Protein AF-A0A1B6GJZ5-F1 (afdb_monomer)

InterPro domains:
  IPR021896 THAP9-like, helix-turn-helix domain [PF12017] (42-117)

pLDDT: mean 93.56, std 3.62, range [64.38, 98.19]

Organism: NCBI:txid1464854

Radius of gyration: 34.93 Å; Cα contacts (8 Å, |Δi|>4): 47; chains: 1; bounding box: 93×30×100 Å

Foldseek 3Di:
DVVVVVVVVVVVVVVVVVVVVVVVVVVVVVVVVVVVVVVVVVVVVVVVVLVVQLVVCVVPDPPQQSCCVVCVPDDGDDDPVLLVVLVVVVVVPVVVSCCCCPVVVRSHDDPVVNVVVVVVLDPDPDDRVVVVVVVVVVCVVPDPVRPDDDDDDDD

Mean predicted aligned error: 8.65 Å

Sequence (155 aa):
NLMSERIKNLESENRELKVQIETLTKNHKLEKSSLFDELKQLKTKSYDTENQITFILSKIFTPGQVKTLLNPKKRVRWTNEDIACAISLRSVSAKAYRYLRNKLKYPLPALSSLRKWGSKFDCSPGILKQVLLILETYSKTMSEFEKLACLTFDE

Solvent-accessible surface area (backbone atoms only — not comparable to full-atom values): 9207 Å² total; per-residue (Å²): 114,72,68,61,55,51,50,53,52,53,53,50,52,54,52,52,52,51,52,50,50,53,52,50,54,52,48,53,53,51,51,53,49,52,53,51,53,50,51,51,51,54,52,52,53,51,51,54,51,51,50,53,52,50,60,60,42,56,78,82,37,53,74,56,32,46,51,34,68,80,34,74,88,54,88,72,80,71,50,72,64,58,48,50,54,51,49,52,50,33,71,77,30,60,65,56,43,49,41,40,37,72,71,68,59,44,74,59,82,52,70,67,55,53,49,63,55,53,70,70,58,74,80,64,91,77,81,52,59,70,58,54,56,51,50,56,60,56,46,73,81,45,55,80,73,72,64,65,79,83,93,83,87,85,135

Structure (mmCIF, N/CA/C/O backbone):
data_AF-A0A1B6GJZ5-F1
#
_entry.id   AF-A0A1B6GJZ5-F1
#
loop_
_atom_site.group_PDB
_atom_site.id
_atom_site.type_symbol
_atom_site.label_atom_id
_atom_site.label_alt_id
_atom_site.label_comp_id
_atom_site.label_asym_id
_atom_site.label_entity_id
_atom_site.label_seq_id
_atom_site.pdbx_PDB_ins_code
_atom_site.Cartn_x
_atom_site.Cartn_y
_atom_site.Cartn_z
_atom_site.occupancy
_atom_site.B_iso_or_equiv
_atom_site.auth_seq_id
_atom_site.auth_comp_id
_atom_site.auth_asym_id
_atom_site.auth_atom_id
_atom_site.pdbx_PDB_model_num
ATOM 1 N N . ASN A 1 1 ? -56.719 11.219 64.298 1.00 64.38 1 ASN A N 1
ATOM 2 C CA . ASN A 1 1 ? -55.956 12.406 63.854 1.00 64.38 1 ASN A CA 1
ATOM 3 C C . ASN A 1 1 ? -55.315 12.074 62.502 1.00 64.38 1 ASN A C 1
ATOM 5 O O . ASN A 1 1 ? -54.180 11.618 62.460 1.00 64.38 1 ASN A O 1
ATOM 9 N N . LEU A 1 2 ? -56.090 12.191 61.414 1.00 82.12 2 LEU A N 1
ATOM 10 C CA . LEU A 1 2 ? -55.800 11.652 60.067 1.00 82.12 2 LEU A CA 1
ATOM 11 C C . LEU A 1 2 ? -54.454 12.132 59.486 1.00 82.12 2 LEU A C 1
ATOM 13 O O . LEU A 1 2 ? -53.760 11.421 58.764 1.00 82.12 2 LEU A O 1
ATOM 17 N N . MET A 1 3 ? -54.077 13.359 59.842 1.00 83.50 3 MET A N 1
ATOM 18 C CA . MET A 1 3 ? -52.845 14.001 59.396 1.00 83.50 3 MET A CA 1
ATOM 19 C C . MET A 1 3 ? -51.592 13.313 59.960 1.00 83.50 3 MET A C 1
ATOM 21 O O . MET A 1 3 ? -50.612 13.144 59.243 1.00 83.50 3 MET A O 1
ATOM 25 N N . SER A 1 4 ? -51.633 12.843 61.211 1.00 84.50 4 SER A N 1
ATOM 26 C CA . SER A 1 4 ? -50.509 12.128 61.835 1.00 84.50 4 SER A CA 1
ATOM 27 C C . SER A 1 4 ? -50.254 10.766 61.181 1.00 84.50 4 SER A C 1
ATOM 29 O O . SER A 1 4 ? -49.107 10.357 61.010 1.00 84.50 4 SER A O 1
ATOM 31 N N . GLU A 1 5 ? -51.320 10.087 60.762 1.00 88.94 5 GLU A N 1
ATOM 32 C CA . GLU A 1 5 ? -51.249 8.799 60.072 1.00 88.94 5 GLU A CA 1
ATOM 33 C C . GLU A 1 5 ? -50.694 8.956 58.649 1.00 88.94 5 GLU A C 1
ATOM 35 O O . GLU A 1 5 ? -49.821 8.197 58.227 1.00 88.94 5 GLU A O 1
ATOM 40 N N . ARG A 1 6 ? -51.095 10.024 57.943 1.00 92.50 6 ARG A N 1
ATOM 41 C CA . ARG A 1 6 ? -50.524 10.376 56.636 1.00 92.50 6 ARG A CA 1
ATOM 42 C C . ARG A 1 6 ? -49.031 10.708 56.720 1.00 92.50 6 ARG A C 1
ATOM 44 O O . ARG A 1 6 ? -48.286 10.275 55.846 1.00 92.50 6 ARG A O 1
ATOM 51 N N . ILE A 1 7 ? -48.597 11.431 57.757 1.00 90.69 7 ILE A N 1
ATOM 52 C CA . ILE A 1 7 ? -47.176 11.748 57.989 1.00 90.69 7 ILE A CA 1
ATOM 53 C C . ILE A 1 7 ? -46.367 10.465 58.203 1.00 90.69 7 ILE A C 1
ATOM 55 O O . ILE A 1 7 ? -45.366 10.264 57.523 1.00 90.69 7 ILE A O 1
ATOM 59 N N . LYS A 1 8 ? -46.840 9.549 59.059 1.00 92.69 8 LYS A N 1
ATOM 60 C CA . LYS A 1 8 ? -46.173 8.253 59.277 1.00 92.69 8 LYS A CA 1
ATOM 61 C C . LYS A 1 8 ? -46.050 7.422 57.999 1.00 92.69 8 LYS A C 1
ATOM 63 O O . LYS A 1 8 ? -44.996 6.833 57.762 1.00 92.69 8 LYS A O 1
ATOM 68 N N . ASN A 1 9 ? -47.095 7.387 57.171 1.00 93.44 9 ASN A N 1
ATOM 69 C CA . ASN A 1 9 ? -47.054 6.667 55.896 1.00 93.44 9 ASN A CA 1
ATOM 70 C C . ASN A 1 9 ? -46.034 7.286 54.929 1.00 93.44 9 ASN A C 1
ATOM 72 O O . ASN A 1 9 ? -45.213 6.560 54.375 1.00 93.44 9 ASN A O 1
ATOM 76 N N . LEU A 1 10 ? -46.017 8.616 54.794 1.00 92.81 10 LEU A N 1
ATOM 77 C CA . LEU A 1 10 ? -45.042 9.324 53.953 1.00 92.81 10 LEU A CA 1
ATOM 78 C C . LEU A 1 10 ? -43.597 9.160 54.452 1.00 92.81 10 LEU A C 1
ATOM 80 O O . LEU A 1 10 ? -42.666 9.097 53.652 1.00 92.81 10 LEU A O 1
ATOM 84 N N . GLU A 1 11 ? -43.379 9.083 55.765 1.00 94.12 11 GLU A N 1
ATOM 85 C CA . GLU A 1 11 ? -42.063 8.787 56.343 1.00 94.12 11 GLU A CA 1
ATOM 86 C C . GLU A 1 11 ? -41.615 7.352 56.052 1.00 94.12 11 GLU A C 1
ATOM 88 O O . GLU A 1 11 ? -40.435 7.112 55.791 1.00 94.12 11 GLU A O 1
ATOM 93 N N . SER A 1 12 ? -42.543 6.392 56.084 1.00 93.56 12 SER A N 1
ATOM 94 C CA . SER A 1 12 ? -42.264 5.003 55.715 1.00 93.56 12 SER A CA 1
ATOM 95 C C . SER A 1 12 ? -41.875 4.881 54.243 1.00 93.56 12 SER A C 1
ATOM 97 O O . SER A 1 12 ? -40.831 4.314 53.932 1.00 93.56 12 SER A O 1
ATOM 99 N N . GLU A 1 13 ? -42.653 5.499 53.358 1.00 94.81 13 GLU A N 1
ATOM 100 C CA . GLU A 1 13 ? -42.417 5.495 51.913 1.00 94.81 13 GLU A CA 1
ATOM 101 C C . GLU A 1 13 ? -41.089 6.186 51.556 1.00 94.81 13 GLU A C 1
ATOM 103 O O . GLU A 1 13 ? -40.297 5.666 50.775 1.00 94.81 13 GLU A O 1
ATOM 108 N N . ASN A 1 14 ? -40.757 7.305 52.212 1.00 94.12 14 ASN A N 1
ATOM 109 C CA . ASN A 1 14 ? -39.451 7.954 52.044 1.00 94.12 14 ASN A CA 1
ATOM 110 C C . ASN A 1 14 ? -38.276 7.080 52.499 1.00 94.12 14 ASN A C 1
ATOM 112 O O . ASN A 1 14 ? -37.193 7.152 51.911 1.00 94.12 14 ASN A O 1
ATOM 116 N N . ARG A 1 15 ? -38.450 6.275 53.555 1.00 94.94 15 ARG A N 1
ATOM 117 C CA . ARG A 1 15 ? -37.418 5.322 53.987 1.00 94.94 15 ARG A CA 1
ATOM 118 C C . ARG A 1 15 ? -37.222 4.226 52.945 1.00 94.94 15 ARG A C 1
ATOM 120 O O . ARG A 1 15 ? -36.079 3.947 52.593 1.00 94.94 15 ARG A O 1
ATOM 127 N N . GLU A 1 16 ? -38.304 3.664 52.415 1.00 95.69 16 GLU A N 1
ATOM 128 C CA . GLU A 1 16 ? -38.238 2.648 51.357 1.00 95.69 16 GLU A CA 1
ATOM 129 C C . GLU A 1 16 ? -37.595 3.188 50.077 1.00 95.69 16 GLU A C 1
ATOM 131 O O . GLU A 1 16 ? -36.674 2.566 49.545 1.00 95.69 16 GLU A O 1
ATOM 136 N N . LEU A 1 17 ? -37.999 4.377 49.624 1.00 95.56 17 LEU A N 1
ATOM 137 C CA . LEU A 1 17 ? -37.424 5.018 48.439 1.00 95.56 17 LEU A CA 1
ATOM 138 C C . LEU A 1 17 ? -35.919 5.281 48.596 1.00 95.56 17 LEU A C 1
ATOM 140 O O . LEU A 1 17 ? -35.161 5.071 47.650 1.00 95.56 17 LEU A O 1
ATOM 144 N N . LYS A 1 18 ? -35.450 5.680 49.787 1.00 96.00 18 LYS A N 1
ATOM 145 C CA . LYS A 1 18 ? -34.008 5.842 50.052 1.00 96.00 18 LYS A CA 1
ATOM 146 C C . LYS A 1 18 ? -33.242 4.529 49.902 1.00 96.00 18 LYS A C 1
ATOM 148 O O . LYS A 1 18 ? -32.204 4.509 49.244 1.00 96.00 18 LYS A O 1
ATOM 153 N N . VAL A 1 19 ? -33.775 3.436 50.446 1.00 95.81 19 VAL A N 1
ATOM 154 C CA . VAL A 1 19 ? -33.165 2.101 50.324 1.00 95.81 19 VAL A CA 1
ATOM 155 C C . VAL A 1 19 ? -33.141 1.639 48.862 1.00 95.81 19 VAL A C 1
ATOM 157 O O . VAL A 1 19 ? -32.137 1.097 48.392 1.00 95.81 19 VAL A O 1
ATOM 160 N N . GLN A 1 20 ? -34.209 1.892 48.102 1.00 96.25 20 GLN A N 1
ATOM 161 C CA . GLN A 1 20 ? -34.249 1.592 46.667 1.00 96.25 20 GLN A CA 1
ATOM 162 C C . GLN A 1 20 ? -33.198 2.393 45.883 1.00 96.25 20 GLN A C 1
ATOM 164 O O . GLN A 1 20 ? -32.502 1.839 45.037 1.00 96.25 20 GLN A O 1
ATOM 169 N N . ILE A 1 21 ? -33.014 3.679 46.192 1.00 95.88 21 ILE A N 1
ATOM 170 C CA . ILE A 1 21 ? -31.984 4.512 45.555 1.00 95.88 21 ILE A CA 1
ATOM 171 C C . ILE A 1 21 ? -30.574 4.000 45.886 1.00 95.88 21 ILE A C 1
ATOM 173 O O . ILE A 1 21 ? -29.730 3.893 44.995 1.00 95.88 21 ILE A O 1
ATOM 177 N N . GLU A 1 22 ? -30.296 3.643 47.140 1.00 95.88 22 GLU A N 1
ATOM 178 C CA . GLU A 1 22 ? -28.992 3.098 47.546 1.00 95.88 22 GLU A CA 1
ATOM 179 C C . GLU A 1 22 ? -28.683 1.753 46.873 1.00 95.88 22 GLU A C 1
ATOM 181 O O . GLU A 1 22 ? -27.569 1.519 46.395 1.00 95.88 22 GLU A O 1
ATOM 186 N N . THR A 1 23 ? -29.676 0.871 46.775 1.00 95.69 23 THR A N 1
ATOM 187 C CA . THR A 1 23 ? -29.517 -0.421 46.092 1.00 95.69 23 THR A CA 1
ATOM 188 C C . THR A 1 23 ? -29.315 -0.244 44.587 1.00 95.69 23 THR A C 1
ATOM 190 O O . THR A 1 23 ? -28.376 -0.819 44.031 1.00 95.69 23 THR A O 1
ATOM 193 N N . LEU A 1 24 ? -30.109 0.608 43.931 1.00 95.44 24 LEU A N 1
ATOM 194 C CA . LEU A 1 24 ? -29.956 0.920 42.506 1.00 95.44 24 LEU A CA 1
ATOM 195 C C . LEU A 1 24 ? -28.600 1.565 42.199 1.00 95.44 24 LEU A C 1
ATOM 197 O O . LEU A 1 24 ? -27.925 1.154 41.258 1.00 95.44 24 LEU A O 1
ATOM 201 N N . THR A 1 25 ? -28.150 2.527 43.007 1.00 95.25 25 THR A N 1
ATOM 202 C CA . THR A 1 25 ? -26.843 3.181 42.811 1.00 95.25 25 THR A CA 1
ATOM 203 C C . THR A 1 25 ? -25.677 2.211 42.990 1.00 95.25 25 THR A C 1
ATOM 205 O O . THR A 1 25 ? -24.722 2.246 42.207 1.00 95.25 25 THR A O 1
ATOM 208 N N . LYS A 1 26 ? -25.758 1.296 43.965 1.00 95.31 26 LYS A N 1
ATOM 209 C CA . LYS A 1 26 ? -24.774 0.219 44.132 1.00 95.31 26 LYS A CA 1
ATOM 210 C C . LYS A 1 26 ? -24.757 -0.716 42.920 1.00 95.31 26 LYS A C 1
ATOM 212 O O . LYS A 1 26 ? -23.675 -1.011 42.411 1.00 95.31 26 LYS A O 1
ATOM 217 N N . ASN A 1 27 ? -25.925 -1.126 42.428 1.00 94.50 27 ASN A N 1
ATOM 218 C CA . ASN A 1 27 ? -26.045 -1.995 41.256 1.00 94.50 27 ASN A CA 1
ATOM 219 C C . ASN A 1 27 ? -25.490 -1.324 39.993 1.00 94.50 27 ASN A C 1
ATOM 221 O O . ASN A 1 27 ? -24.649 -1.913 39.321 1.00 94.50 27 ASN A O 1
ATOM 225 N N . HIS A 1 28 ? -25.843 -0.061 39.734 1.00 94.75 28 HIS A N 1
ATOM 226 C CA . HIS A 1 28 ? -25.299 0.717 38.614 1.00 94.75 28 HIS A CA 1
ATOM 227 C C . HIS A 1 28 ? -23.770 0.822 38.668 1.00 94.75 28 HIS A C 1
ATOM 229 O O . HIS A 1 28 ? -23.096 0.772 37.639 1.00 94.75 28 HIS A O 1
ATOM 235 N N . LYS A 1 29 ? -23.192 0.973 39.868 1.00 95.06 29 LYS A N 1
ATOM 236 C CA . LYS A 1 29 ? -21.735 1.022 40.039 1.00 95.06 29 LYS A CA 1
ATOM 237 C C . LYS A 1 29 ? -21.078 -0.316 39.686 1.00 95.06 29 LYS A C 1
ATOM 239 O O . LYS A 1 29 ? -20.038 -0.316 39.028 1.00 95.06 29 LYS A O 1
ATOM 244 N N . LEU A 1 30 ? -21.674 -1.430 40.114 1.00 93.88 30 LEU A N 1
ATOM 245 C CA . LEU A 1 30 ? -21.193 -2.778 39.799 1.00 93.88 30 LEU A CA 1
ATOM 246 C C . LEU A 1 30 ? -21.301 -3.071 38.299 1.00 93.88 30 LEU A C 1
ATOM 248 O O . LEU A 1 30 ? -20.318 -3.484 37.689 1.00 93.88 30 LEU A O 1
ATOM 252 N N . GLU A 1 31 ? -22.451 -2.775 37.694 1.00 95.06 31 GLU A N 1
ATOM 253 C CA . GLU A 1 31 ? -22.691 -2.965 36.263 1.00 95.06 31 GLU A CA 1
ATOM 254 C C . GLU A 1 31 ? -21.704 -2.144 35.424 1.00 95.06 31 GLU A C 1
ATOM 256 O O . GLU A 1 31 ? -21.034 -2.680 34.541 1.00 95.06 31 GLU A O 1
ATOM 261 N N . LYS A 1 32 ? -21.494 -0.869 35.775 1.00 95.25 32 LYS A N 1
ATOM 262 C CA . LYS A 1 32 ? -20.497 -0.015 35.117 1.00 95.25 32 LYS A CA 1
ATOM 263 C C . LYS A 1 32 ? -19.081 -0.589 35.207 1.00 95.25 32 LYS A C 1
ATOM 265 O O . LYS A 1 32 ? -18.334 -0.491 34.236 1.00 95.25 32 LYS A O 1
ATOM 270 N N . SER A 1 33 ? -18.707 -1.170 36.349 1.00 94.44 33 SER A N 1
ATOM 271 C CA . SER A 1 33 ? -17.408 -1.837 36.503 1.00 94.44 33 SER A CA 1
ATOM 272 C C . SER A 1 33 ? -17.301 -3.045 35.576 1.00 94.44 33 SER A C 1
ATOM 274 O O . SER A 1 33 ? -16.327 -3.156 34.837 1.00 94.44 33 SER A O 1
ATOM 276 N N . SER A 1 34 ? -18.328 -3.899 35.554 1.00 95.19 34 SER A N 1
ATOM 277 C CA . SER A 1 34 ? -18.342 -5.099 34.711 1.00 95.19 34 SER A CA 1
ATOM 278 C C . SER A 1 34 ? -18.258 -4.773 33.217 1.00 95.19 34 SER A C 1
ATOM 280 O O . SER A 1 34 ? -17.452 -5.366 32.504 1.00 95.19 34 SER A O 1
ATOM 282 N N . LEU A 1 35 ? -18.988 -3.748 32.761 1.00 95.88 35 LEU A N 1
ATOM 283 C CA . LEU A 1 35 ? -18.927 -3.257 31.383 1.00 95.88 35 LEU A CA 1
ATOM 284 C C . LEU A 1 35 ? -17.540 -2.713 31.026 1.00 95.88 35 LEU A C 1
ATOM 286 O O . LEU A 1 35 ? -17.078 -2.870 29.896 1.00 95.88 35 LEU A O 1
ATOM 290 N N . PHE A 1 36 ? -16.858 -2.064 31.973 1.00 95.88 36 PHE A N 1
ATOM 291 C CA . PHE A 1 36 ? -15.507 -1.553 31.750 1.00 95.88 36 PHE A CA 1
ATOM 292 C C . PHE A 1 36 ? -14.488 -2.690 31.592 1.00 95.88 36 PHE A C 1
ATOM 294 O O . PHE A 1 36 ? -13.619 -2.627 30.717 1.00 95.88 36 PHE A O 1
ATOM 301 N N . ASP A 1 37 ? -14.623 -3.745 32.395 1.00 95.25 37 ASP A N 1
ATOM 302 C CA . ASP A 1 37 ? -13.789 -4.941 32.296 1.00 95.25 37 ASP A CA 1
ATOM 303 C C . ASP A 1 37 ? -14.045 -5.704 30.990 1.00 95.25 37 ASP A C 1
ATOM 305 O O . ASP A 1 37 ? -13.094 -6.099 30.311 1.00 95.25 37 ASP A O 1
ATOM 309 N N . GLU A 1 38 ? -15.307 -5.840 30.579 1.00 95.62 38 GLU A N 1
ATOM 310 C CA . GLU A 1 38 ? -15.678 -6.459 29.304 1.00 95.62 38 GLU A CA 1
ATOM 311 C C . GLU A 1 38 ? -15.120 -5.669 28.111 1.00 95.62 38 GLU A C 1
ATOM 313 O O . GLU A 1 38 ? -14.474 -6.240 27.229 1.00 95.62 38 GLU A O 1
ATOM 318 N N . LEU A 1 39 ? -15.255 -4.338 28.118 1.00 95.00 39 LEU A N 1
ATOM 319 C CA . LEU A 1 39 ? -14.652 -3.469 27.102 1.00 95.00 39 LEU A CA 1
ATOM 320 C C . LEU A 1 39 ? -13.134 -3.645 27.019 1.00 95.00 39 LEU A C 1
ATOM 322 O O . LEU A 1 39 ? -12.567 -3.672 25.922 1.00 95.00 39 LEU A O 1
ATOM 326 N N . LYS A 1 40 ? -12.462 -3.774 28.167 1.00 94.75 40 LYS A N 1
ATOM 327 C CA . LYS A 1 40 ? -11.017 -4.002 28.221 1.00 94.75 40 LYS A CA 1
ATOM 328 C C . LYS A 1 40 ? -10.647 -5.346 27.594 1.00 94.75 40 LYS A C 1
ATOM 330 O O . LYS A 1 40 ? -9.731 -5.389 26.774 1.00 94.75 40 LYS A O 1
ATOM 335 N N . GLN A 1 41 ? -11.367 -6.416 27.925 1.00 93.81 41 GLN A N 1
ATOM 336 C CA . GLN A 1 41 ? -11.133 -7.748 27.359 1.00 93.81 41 GLN A CA 1
ATOM 337 C C . GLN A 1 41 ? -11.378 -7.781 25.847 1.00 93.81 41 GLN A C 1
ATOM 339 O O . GLN A 1 41 ? -10.543 -8.293 25.098 1.00 93.81 41 GLN A O 1
ATOM 344 N N . LEU A 1 42 ? -12.479 -7.182 25.383 1.00 94.06 42 LEU A N 1
ATOM 345 C CA . LEU A 1 42 ? -12.806 -7.084 23.960 1.00 94.06 42 LEU A CA 1
ATOM 346 C C . LEU A 1 42 ? -11.730 -6.321 23.184 1.00 94.06 42 LEU A C 1
ATOM 348 O O . LEU A 1 42 ? -11.331 -6.749 22.100 1.00 94.06 42 LEU A O 1
ATOM 352 N N . LYS A 1 43 ? -11.208 -5.229 23.752 1.00 92.88 43 LYS A N 1
ATOM 353 C CA . LYS A 1 43 ? -10.133 -4.449 23.132 1.00 92.88 43 LYS A CA 1
ATOM 354 C C . LYS A 1 43 ? -8.841 -5.257 22.999 1.00 92.88 43 LYS A C 1
ATOM 356 O O . LYS A 1 43 ? -8.233 -5.236 21.931 1.00 92.88 43 LYS A O 1
ATOM 361 N N . THR A 1 44 ? -8.446 -5.991 24.040 1.00 91.69 44 THR A N 1
ATOM 362 C CA . THR A 1 44 ? -7.260 -6.864 23.997 1.00 91.69 44 THR A CA 1
ATOM 363 C C . THR A 1 44 ? -7.430 -7.970 22.960 1.00 91.69 44 THR A C 1
ATOM 365 O O . THR A 1 44 ? -6.577 -8.140 22.094 1.00 91.69 44 THR A O 1
ATOM 368 N N . LYS A 1 45 ? -8.576 -8.660 22.967 1.00 92.25 45 LYS A N 1
ATOM 369 C CA . LYS A 1 45 ? -8.871 -9.728 22.004 1.00 92.25 45 LYS A CA 1
ATOM 370 C C . LYS A 1 45 ? -8.882 -9.219 20.561 1.00 92.25 45 LYS A C 1
ATOM 372 O O . LYS A 1 45 ? -8.371 -9.889 19.664 1.00 92.25 45 LYS A O 1
ATOM 377 N N . SER A 1 46 ? -9.437 -8.028 20.331 1.00 91.06 46 SER A N 1
ATOM 378 C CA . SER A 1 46 ? -9.412 -7.377 19.019 1.00 91.06 46 SER A CA 1
ATOM 379 C C . SER A 1 46 ? -7.982 -7.093 18.556 1.00 91.06 46 SER A C 1
ATOM 381 O O . SER A 1 46 ? -7.668 -7.345 17.396 1.00 91.06 46 SER A O 1
ATOM 383 N N . TYR A 1 47 ? -7.119 -6.596 19.447 1.00 89.69 47 TYR A N 1
ATOM 384 C CA . TYR A 1 47 ? -5.718 -6.310 19.134 1.00 89.69 47 TYR A CA 1
ATOM 385 C C . TYR A 1 47 ? -4.942 -7.584 18.771 1.00 89.69 47 TYR A C 1
ATOM 387 O O . TYR A 1 47 ? -4.257 -7.621 17.750 1.00 89.69 47 TYR A O 1
ATOM 395 N N . ASP A 1 48 ? -5.110 -8.657 19.546 1.00 92.00 48 ASP A N 1
ATOM 396 C CA . ASP A 1 48 ? -4.466 -9.944 19.262 1.00 92.00 48 ASP A CA 1
ATOM 397 C C . ASP A 1 48 ? -4.927 -10.528 17.924 1.00 92.00 48 ASP A C 1
ATOM 399 O O . ASP A 1 48 ? -4.113 -11.017 17.137 1.00 92.00 48 ASP A O 1
ATOM 403 N N . THR A 1 49 ? -6.222 -10.410 17.623 1.00 92.25 49 THR A N 1
ATOM 404 C CA . THR A 1 49 ? -6.787 -10.849 16.340 1.00 92.25 49 THR A CA 1
ATOM 405 C C . THR A 1 49 ? -6.188 -10.057 15.173 1.00 92.25 49 THR A C 1
ATOM 407 O O . THR A 1 49 ? -5.783 -10.644 14.169 1.00 92.25 49 THR A O 1
ATOM 410 N N . GLU A 1 50 ? -6.077 -8.731 15.297 1.00 91.56 50 GLU A N 1
ATOM 411 C CA . GLU A 1 50 ? -5.473 -7.880 14.264 1.00 91.56 50 GLU A CA 1
ATOM 412 C C . GLU A 1 50 ? -3.992 -8.224 14.037 1.00 91.56 50 GLU A C 1
ATOM 414 O O . GLU A 1 50 ? -3.546 -8.309 12.888 1.00 91.56 50 GLU A O 1
ATOM 419 N N . ASN A 1 51 ? -3.242 -8.510 15.104 1.00 92.19 51 ASN A N 1
ATOM 420 C CA . ASN A 1 51 ? -1.844 -8.933 15.007 1.00 92.19 51 ASN A CA 1
ATOM 421 C C . ASN A 1 51 ? -1.695 -10.284 14.302 1.00 92.19 51 ASN A C 1
ATOM 423 O O . ASN A 1 51 ? -0.825 -10.433 13.442 1.00 92.19 51 ASN A O 1
ATOM 427 N N . GLN A 1 52 ? -2.558 -11.256 14.613 1.00 94.50 52 GLN A N 1
ATOM 428 C CA . GLN A 1 52 ? -2.559 -12.559 13.945 1.00 94.50 52 GLN A CA 1
ATOM 429 C C . GLN A 1 52 ? -2.867 -12.427 12.450 1.00 94.50 52 GLN A C 1
ATOM 431 O O . GLN A 1 52 ? -2.153 -12.994 11.621 1.00 94.50 52 GLN A O 1
ATOM 436 N N . ILE A 1 53 ? -3.880 -11.634 12.087 1.00 94.19 53 ILE A N 1
ATOM 437 C CA . ILE A 1 53 ? -4.218 -11.366 10.681 1.00 94.19 53 ILE A CA 1
ATOM 438 C C . ILE A 1 53 ? -3.038 -10.693 9.975 1.00 94.19 53 ILE A C 1
ATOM 440 O O . ILE A 1 53 ? -2.639 -11.117 8.890 1.00 94.19 53 ILE A O 1
ATOM 444 N N . THR A 1 54 ? -2.442 -9.677 10.602 1.00 94.62 54 THR A N 1
ATOM 445 C CA . THR A 1 54 ? -1.277 -8.962 10.064 1.00 94.62 54 THR A CA 1
ATOM 446 C C . THR A 1 54 ? -0.107 -9.913 9.817 1.00 94.62 54 THR A C 1
ATOM 448 O O . THR A 1 54 ? 0.510 -9.855 8.755 1.00 94.62 54 THR A O 1
ATOM 451 N N . PHE A 1 55 ? 0.164 -10.820 10.759 1.00 95.38 55 PHE A N 1
ATOM 452 C CA . PHE A 1 55 ? 1.223 -11.822 10.651 1.00 95.38 55 PHE A CA 1
ATOM 453 C C . PHE A 1 55 ? 0.980 -12.842 9.531 1.00 95.38 55 PHE A C 1
ATOM 455 O O . PHE A 1 55 ? 1.915 -13.263 8.856 1.00 95.38 55 PHE A O 1
ATOM 462 N N . ILE A 1 56 ? -0.269 -13.256 9.309 1.00 96.06 56 ILE A N 1
ATOM 463 C CA . ILE A 1 56 ? -0.599 -14.172 8.210 1.00 96.06 56 ILE A CA 1
ATOM 464 C C . ILE A 1 56 ? -0.442 -13.458 6.864 1.00 96.06 56 ILE A C 1
ATOM 466 O O . ILE A 1 56 ? 0.176 -13.999 5.947 1.00 96.06 56 ILE A O 1
ATOM 470 N N . LEU A 1 57 ? -0.968 -12.235 6.745 1.00 95.38 57 LEU A N 1
ATOM 471 C CA . LEU A 1 57 ? -0.935 -11.476 5.494 1.00 95.38 57 LEU A CA 1
ATOM 472 C C . LEU A 1 57 ? 0.481 -11.035 5.106 1.00 95.38 57 LEU A C 1
ATOM 474 O O . LEU A 1 57 ? 0.788 -11.004 3.914 1.00 95.38 57 LEU A O 1
ATOM 478 N N . SER A 1 58 ? 1.354 -10.739 6.073 1.00 94.06 58 SER A N 1
ATOM 479 C CA . SER A 1 58 ? 2.734 -10.303 5.811 1.00 94.06 58 SER A CA 1
ATOM 480 C C . SER A 1 58 ? 3.602 -11.359 5.120 1.00 94.06 58 SER A C 1
ATOM 482 O O . SER A 1 58 ? 4.641 -11.021 4.561 1.00 94.06 58 SER A O 1
ATOM 484 N N . LYS A 1 59 ? 3.171 -12.628 5.104 1.00 94.44 59 LYS A N 1
ATOM 485 C CA . LYS A 1 59 ? 3.849 -13.707 4.368 1.00 94.44 59 LYS A CA 1
ATOM 486 C C . LYS A 1 59 ? 3.696 -13.593 2.850 1.00 94.44 59 LYS A C 1
ATOM 488 O O . LYS A 1 59 ? 4.482 -14.186 2.121 1.00 94.44 59 LYS A O 1
ATOM 493 N N . ILE A 1 60 ? 2.666 -12.888 2.380 1.00 92.88 60 ILE A N 1
ATOM 494 C CA . ILE A 1 60 ? 2.303 -12.800 0.954 1.00 92.88 60 ILE A CA 1
ATOM 495 C C . ILE A 1 60 ? 2.328 -11.347 0.471 1.00 92.88 60 ILE A C 1
ATOM 497 O O . ILE A 1 60 ? 2.692 -11.073 -0.670 1.00 92.88 60 ILE A O 1
ATOM 501 N N . PHE A 1 61 ? 1.924 -10.412 1.330 1.00 93.19 61 PHE A N 1
ATOM 502 C CA . PHE A 1 61 ? 1.726 -9.010 0.988 1.00 93.19 61 PHE A CA 1
ATOM 503 C C . PHE A 1 61 ? 2.764 -8.110 1.651 1.00 93.19 61 PHE A C 1
ATOM 505 O O . PHE A 1 61 ? 3.197 -8.349 2.779 1.00 93.19 61 PHE A O 1
ATOM 512 N N . THR A 1 62 ? 3.099 -7.008 0.981 1.00 91.88 62 THR A N 1
ATOM 513 C CA . THR A 1 62 ? 3.961 -5.976 1.566 1.00 91.88 62 THR A CA 1
ATOM 514 C C . THR A 1 62 ? 3.244 -5.235 2.704 1.00 91.88 62 THR A C 1
ATOM 516 O O . THR A 1 62 ? 2.009 -5.176 2.737 1.00 91.88 62 THR A O 1
ATOM 519 N N . PRO A 1 63 ? 3.970 -4.579 3.628 1.00 91.25 63 PRO A N 1
ATOM 520 C CA . PRO A 1 63 ? 3.344 -3.819 4.711 1.00 91.25 63 PRO A CA 1
ATOM 521 C C . PRO A 1 63 ? 2.348 -2.745 4.234 1.00 91.25 63 PRO A C 1
ATOM 523 O O . PRO A 1 63 ? 1.328 -2.514 4.886 1.00 91.25 63 PRO A O 1
ATOM 526 N N . GLY A 1 64 ? 2.603 -2.091 3.092 1.00 91.31 64 GLY A N 1
ATOM 527 C CA . GLY A 1 64 ? 1.675 -1.123 2.493 1.00 91.31 64 GLY A CA 1
ATOM 528 C C . GLY A 1 64 ? 0.381 -1.775 1.994 1.00 91.31 64 GLY A C 1
ATOM 529 O O . GLY A 1 64 ? -0.721 -1.249 2.196 1.00 91.31 64 GLY A O 1
ATOM 530 N N . GLN A 1 65 ? 0.494 -2.967 1.410 1.00 93.81 65 GLN A N 1
ATOM 531 C CA . GLN A 1 65 ? -0.642 -3.7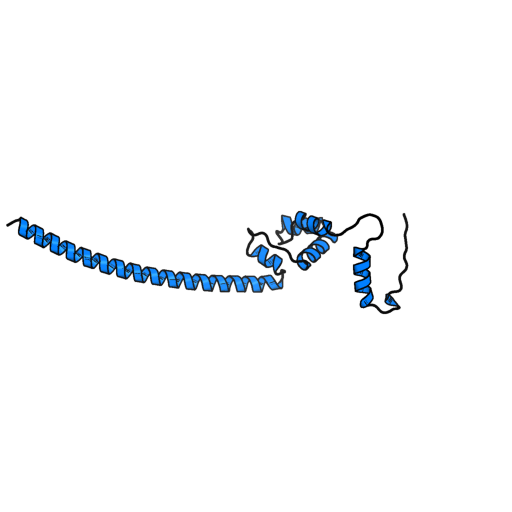68 0.963 1.00 93.81 65 GLN A CA 1
ATOM 532 C C . GLN A 1 65 ? -1.483 -4.266 2.141 1.00 93.81 65 GLN A C 1
ATOM 534 O O . GLN A 1 65 ? -2.701 -4.087 2.130 1.00 93.81 65 GLN A O 1
ATOM 539 N N . VAL A 1 66 ? -0.847 -4.792 3.193 1.00 94.44 66 VAL A N 1
ATOM 540 C CA . VAL A 1 66 ? -1.534 -5.229 4.421 1.00 94.44 66 VAL A CA 1
ATOM 541 C C . VAL A 1 66 ? -2.300 -4.069 5.061 1.00 94.44 66 VAL A C 1
ATOM 543 O O . VAL A 1 66 ? -3.482 -4.207 5.365 1.00 94.44 66 VAL A O 1
ATOM 546 N N . LYS A 1 67 ? -1.689 -2.881 5.172 1.00 92.62 67 LYS A N 1
ATOM 547 C CA . LYS A 1 67 ? -2.378 -1.676 5.673 1.00 92.62 67 LYS A CA 1
ATOM 548 C C . LYS A 1 67 ? -3.610 -1.316 4.846 1.00 92.62 67 LYS A C 1
ATOM 550 O O . LYS A 1 67 ? -4.619 -0.902 5.412 1.00 92.62 67 LYS A O 1
ATOM 555 N N . THR A 1 68 ? -3.534 -1.480 3.526 1.00 93.50 68 THR A N 1
ATOM 556 C CA . THR A 1 68 ? -4.660 -1.221 2.617 1.00 93.50 68 THR A CA 1
ATOM 557 C C . THR A 1 68 ? -5.797 -2.216 2.850 1.00 93.50 68 THR A C 1
ATOM 559 O O . THR A 1 68 ? -6.959 -1.818 2.849 1.00 93.50 68 THR A O 1
ATOM 562 N N . LEU A 1 69 ? -5.470 -3.489 3.086 1.00 93.44 69 LEU A N 1
ATOM 563 C CA . LEU A 1 69 ? -6.446 -4.545 3.366 1.00 93.44 69 LEU A CA 1
ATOM 564 C C . LEU A 1 69 ? -7.126 -4.361 4.729 1.00 93.44 69 LEU A C 1
ATOM 566 O O . LEU A 1 69 ? -8.346 -4.459 4.813 1.00 93.44 69 LEU A O 1
ATOM 570 N N . LEU A 1 70 ? -6.358 -4.040 5.775 1.00 91.81 70 LEU A N 1
ATOM 571 C CA . LEU A 1 70 ? -6.887 -3.812 7.125 1.00 91.81 70 LEU A CA 1
ATOM 572 C C . LEU A 1 70 ? -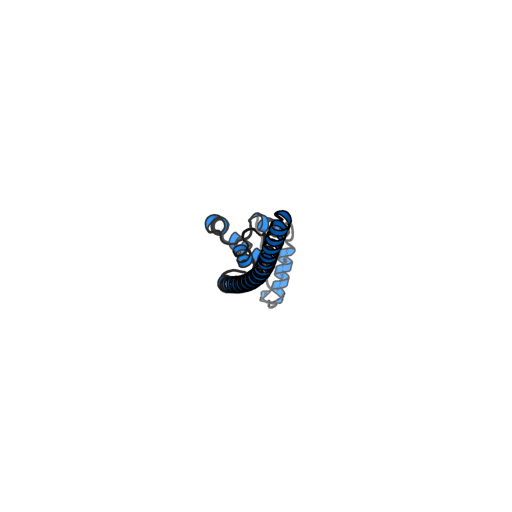7.701 -2.513 7.227 1.00 91.81 70 LEU A C 1
ATOM 574 O O . LEU A 1 70 ? -8.623 -2.410 8.029 1.00 91.81 70 LEU A O 1
ATOM 578 N N . ASN A 1 71 ? -7.375 -1.505 6.412 1.00 90.62 71 ASN A N 1
ATOM 579 C CA . ASN A 1 71 ? -8.017 -0.191 6.448 1.00 90.62 71 ASN A CA 1
ATOM 580 C C . ASN A 1 71 ? -8.494 0.253 5.050 1.00 90.62 71 ASN A C 1
ATOM 582 O O . ASN A 1 71 ? -8.004 1.260 4.529 1.00 90.62 71 ASN A O 1
ATOM 586 N N . PRO A 1 72 ? -9.503 -0.406 4.452 1.00 86.06 72 PRO A N 1
ATOM 587 C CA . PRO A 1 72 ? -9.897 -0.176 3.055 1.00 86.06 72 PRO A CA 1
ATOM 588 C C . PRO A 1 72 ? -10.415 1.243 2.773 1.00 86.06 72 PRO A C 1
ATOM 590 O O . PRO A 1 72 ? -10.370 1.714 1.638 1.00 86.06 72 PRO A O 1
ATOM 593 N N . LYS A 1 73 ? -10.902 1.951 3.802 1.00 87.94 73 LYS A N 1
ATOM 594 C CA . LYS A 1 73 ? -11.390 3.337 3.690 1.00 87.94 73 LYS A CA 1
ATOM 595 C C . LYS A 1 73 ? -10.275 4.383 3.792 1.00 87.94 73 LYS A C 1
ATOM 597 O O . LYS A 1 73 ? -10.485 5.530 3.402 1.00 87.94 73 LYS A O 1
ATOM 602 N N . LYS A 1 74 ? -9.105 4.030 4.335 1.00 87.88 74 LYS A N 1
ATOM 603 C CA . LYS A 1 74 ? -8.005 4.978 4.545 1.00 87.88 74 LYS A CA 1
ATOM 604 C C . LYS A 1 74 ? -7.064 4.969 3.348 1.00 87.88 74 LYS A C 1
ATOM 606 O O . LYS A 1 74 ? -6.722 3.926 2.800 1.00 87.88 74 LYS A O 1
ATOM 611 N N . ARG A 1 75 ? -6.602 6.157 2.954 1.00 87.25 75 ARG A N 1
ATOM 612 C CA . ARG A 1 75 ? -5.556 6.279 1.934 1.00 87.25 75 ARG A CA 1
ATOM 613 C C . ARG A 1 75 ? -4.220 5.858 2.537 1.00 87.25 75 ARG A C 1
ATOM 615 O O . ARG A 1 75 ? -3.770 6.454 3.511 1.00 87.25 75 ARG A O 1
ATOM 622 N N . VAL A 1 76 ? -3.585 4.861 1.932 1.00 90.19 76 VAL A N 1
ATOM 623 C CA . VAL A 1 76 ? -2.245 4.413 2.316 1.00 90.19 76 VAL A CA 1
ATOM 624 C C . VA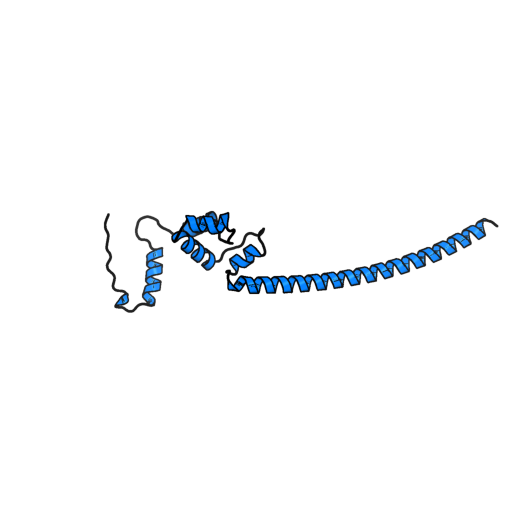L A 1 76 ? -1.186 5.239 1.592 1.00 90.19 76 VAL A C 1
ATOM 626 O O . VAL A 1 76 ? -1.307 5.545 0.402 1.00 90.19 76 VAL A O 1
ATOM 629 N N . ARG A 1 77 ? -0.131 5.603 2.326 1.00 91.12 77 ARG A N 1
ATOM 630 C CA . ARG A 1 77 ? 1.096 6.155 1.755 1.00 91.12 77 ARG A CA 1
ATOM 631 C C . ARG A 1 77 ? 1.997 4.992 1.344 1.00 91.12 77 ARG A C 1
ATOM 633 O O . ARG A 1 77 ? 2.554 4.322 2.205 1.00 91.12 77 ARG A O 1
ATOM 640 N N . TRP A 1 78 ? 2.093 4.763 0.039 1.00 93.62 78 TRP A N 1
ATOM 641 C CA . TRP A 1 78 ? 2.957 3.739 -0.551 1.00 93.62 78 TRP A CA 1
ATOM 642 C C . TRP A 1 78 ? 4.434 4.078 -0.351 1.00 93.62 78 TRP A C 1
ATOM 644 O O . TRP A 1 78 ? 4.804 5.255 -0.453 1.00 93.62 78 TRP A O 1
ATOM 654 N N . THR A 1 79 ? 5.253 3.064 -0.068 1.00 93.19 79 THR A N 1
ATOM 655 C CA . THR A 1 79 ? 6.712 3.222 0.007 1.00 93.19 79 THR A CA 1
ATOM 656 C C . THR A 1 79 ? 7.330 3.268 -1.391 1.00 93.19 79 THR A C 1
ATOM 658 O O . THR A 1 79 ? 6.647 3.042 -2.394 1.00 93.19 79 THR A O 1
ATOM 661 N N . ASN A 1 80 ? 8.625 3.579 -1.475 1.00 92.31 80 ASN A N 1
ATOM 662 C CA . ASN A 1 80 ? 9.336 3.588 -2.754 1.00 92.31 80 ASN A CA 1
ATOM 663 C C . ASN A 1 80 ? 9.361 2.186 -3.377 1.00 92.31 80 ASN A C 1
ATOM 665 O O . ASN A 1 80 ? 9.167 2.050 -4.580 1.00 92.31 80 ASN A O 1
ATOM 669 N N . GLU A 1 81 ? 9.521 1.157 -2.549 1.00 92.19 81 GLU A N 1
ATOM 670 C CA . GLU A 1 81 ? 9.563 -0.252 -2.941 1.00 92.19 81 GLU A CA 1
ATOM 671 C C . GLU A 1 81 ? 8.204 -0.704 -3.484 1.00 92.19 81 GLU A C 1
ATOM 673 O O . GLU A 1 81 ? 8.137 -1.271 -4.573 1.00 92.19 81 GLU A O 1
ATOM 678 N N . ASP A 1 82 ? 7.106 -0.367 -2.794 1.00 94.38 82 ASP A N 1
ATOM 679 C CA . ASP A 1 82 ? 5.747 -0.661 -3.268 1.00 94.38 82 ASP A CA 1
ATOM 680 C C . ASP A 1 82 ? 5.486 -0.041 -4.650 1.00 94.38 82 ASP A C 1
ATOM 682 O O . ASP A 1 82 ? 4.900 -0.669 -5.538 1.00 94.38 82 ASP A O 1
ATOM 686 N N . ILE A 1 83 ? 5.914 1.212 -4.837 1.00 95.62 83 ILE A N 1
ATOM 687 C CA . ILE A 1 83 ? 5.763 1.927 -6.106 1.00 95.62 83 ILE A CA 1
ATOM 688 C C . ILE A 1 83 ? 6.640 1.302 -7.190 1.00 95.62 83 ILE A C 1
ATOM 690 O O . ILE A 1 83 ? 6.140 1.082 -8.293 1.00 95.62 83 ILE A O 1
ATOM 694 N N . ALA A 1 84 ? 7.902 0.987 -6.894 1.00 93.31 84 ALA A N 1
ATOM 695 C CA . ALA A 1 84 ? 8.817 0.352 -7.836 1.00 93.31 84 ALA A CA 1
ATOM 696 C C . ALA A 1 84 ? 8.270 -1.003 -8.307 1.00 93.31 84 ALA A C 1
ATOM 698 O O . ALA A 1 84 ? 8.113 -1.211 -9.509 1.00 93.31 84 ALA A O 1
ATOM 699 N N . CYS A 1 85 ? 7.852 -1.877 -7.383 1.00 94.19 85 CYS A N 1
ATOM 700 C CA . CYS A 1 85 ? 7.223 -3.157 -7.714 1.00 94.19 85 CYS A CA 1
ATOM 701 C C . CYS A 1 85 ? 5.957 -2.980 -8.566 1.00 94.19 85 CYS A C 1
ATOM 703 O O . CYS A 1 85 ? 5.746 -3.714 -9.534 1.00 94.19 85 CYS A O 1
ATOM 705 N N . ALA A 1 86 ? 5.114 -1.993 -8.249 1.00 96.62 86 ALA A N 1
ATOM 706 C CA . ALA A 1 86 ? 3.903 -1.716 -9.016 1.00 96.62 86 ALA A CA 1
ATOM 707 C C . ALA A 1 86 ? 4.196 -1.180 -10.431 1.00 96.62 86 ALA A C 1
ATOM 709 O O . ALA A 1 86 ? 3.488 -1.540 -11.376 1.00 96.62 86 ALA A O 1
ATOM 710 N N . ILE A 1 87 ? 5.230 -0.345 -10.594 1.00 95.62 87 ILE A N 1
ATOM 711 C CA . ILE A 1 87 ? 5.704 0.119 -11.905 1.00 95.62 87 ILE A CA 1
ATOM 712 C C . ILE A 1 87 ? 6.234 -1.067 -12.716 1.00 95.62 87 ILE A C 1
ATOM 714 O O . ILE A 1 87 ? 5.809 -1.220 -13.860 1.00 95.62 87 ILE A O 1
ATOM 718 N N . SER A 1 88 ? 7.054 -1.937 -12.119 1.00 95.38 88 SER A N 1
ATOM 719 C CA . SER A 1 88 ? 7.579 -3.147 -12.767 1.00 95.38 88 SER A CA 1
ATOM 720 C C . SER A 1 88 ? 6.467 -4.107 -13.197 1.00 95.38 88 SER A C 1
ATOM 722 O O . SER A 1 88 ? 6.440 -4.577 -14.329 1.00 95.38 88 SER A O 1
ATOM 724 N N . LEU A 1 89 ? 5.465 -4.354 -12.349 1.00 96.12 89 LEU A N 1
ATOM 725 C CA . LEU A 1 89 ? 4.316 -5.180 -12.736 1.00 96.12 89 LEU A CA 1
ATOM 726 C C . LEU A 1 89 ? 3.534 -4.557 -13.906 1.00 96.12 89 LEU A C 1
ATOM 728 O O . LEU A 1 89 ? 3.059 -5.253 -14.806 1.00 96.12 89 LEU A O 1
ATOM 732 N N . ARG A 1 90 ? 3.382 -3.228 -13.901 1.00 96.69 90 ARG A N 1
ATOM 733 C CA . ARG A 1 90 ? 2.695 -2.507 -14.976 1.00 96.69 90 ARG A CA 1
ATOM 734 C C . ARG A 1 90 ? 3.498 -2.507 -16.280 1.00 96.69 90 ARG A C 1
ATOM 736 O O . ARG A 1 90 ? 2.858 -2.536 -17.333 1.00 96.69 90 ARG A O 1
ATOM 743 N N . SER A 1 91 ? 4.831 -2.442 -16.224 1.00 95.81 91 SER A N 1
ATOM 744 C CA . SER A 1 91 ? 5.689 -2.495 -17.415 1.00 95.81 91 SER A CA 1
ATOM 745 C C . SER A 1 91 ? 5.637 -3.869 -18.079 1.00 95.81 91 SER A C 1
ATOM 747 O O . SER A 1 91 ? 5.589 -3.924 -19.302 1.00 95.81 91 SER A O 1
ATOM 749 N N . VAL A 1 92 ? 5.512 -4.951 -17.297 1.00 96.81 92 VAL A N 1
ATOM 750 C CA . VAL A 1 92 ? 5.266 -6.303 -17.831 1.00 96.81 92 VAL A CA 1
ATOM 751 C C . VAL A 1 92 ? 3.924 -6.373 -18.563 1.00 96.81 92 VAL A C 1
ATOM 753 O O . VAL A 1 92 ? 3.850 -6.849 -19.692 1.00 96.81 92 VAL A O 1
ATOM 756 N N . SER A 1 93 ? 2.830 -5.906 -17.946 1.00 97.69 93 SER A N 1
ATOM 757 C CA . SER A 1 93 ? 1.539 -5.821 -18.641 1.00 97.69 93 SER A CA 1
ATOM 758 C C . SER A 1 93 ? 0.570 -4.834 -17.995 1.00 97.69 93 SER A C 1
ATOM 760 O O . SER A 1 93 ? -0.003 -5.065 -16.925 1.00 97.69 93 SER A O 1
ATOM 762 N N . ALA A 1 94 ? 0.252 -3.762 -18.727 1.00 97.19 94 ALA A N 1
ATOM 763 C CA . ALA A 1 94 ? -0.756 -2.791 -18.307 1.00 97.19 94 ALA A CA 1
ATOM 764 C C . ALA A 1 94 ? -2.165 -3.407 -18.191 1.00 97.19 94 ALA A C 1
ATOM 766 O O . ALA A 1 94 ? -2.977 -2.960 -17.373 1.00 97.19 94 ALA A O 1
ATOM 767 N N . LYS A 1 95 ? -2.482 -4.430 -19.002 1.00 97.88 95 LYS A N 1
ATOM 768 C CA . LYS A 1 95 ? -3.765 -5.149 -18.929 1.00 97.88 95 LYS A CA 1
ATOM 769 C C . LYS A 1 95 ? -3.823 -6.017 -17.674 1.00 97.88 95 LYS A C 1
ATOM 771 O O . LYS A 1 95 ? -4.817 -5.922 -16.954 1.00 97.88 95 LYS A O 1
ATOM 776 N N . ALA A 1 96 ? -2.759 -6.766 -17.376 1.00 97.12 96 ALA A N 1
ATOM 777 C CA . ALA A 1 96 ? -2.676 -7.581 -16.166 1.00 97.12 96 ALA A CA 1
ATOM 778 C C . ALA A 1 96 ? -2.769 -6.716 -14.902 1.00 97.12 96 ALA A C 1
ATOM 780 O O . ALA A 1 96 ? -3.589 -6.996 -14.032 1.00 97.12 96 ALA A O 1
ATOM 781 N N . TYR A 1 97 ? -2.040 -5.593 -14.852 1.00 98.06 97 TYR A N 1
ATOM 782 C CA . TYR A 1 97 ? -2.107 -4.657 -13.726 1.00 98.06 97 TYR A CA 1
ATOM 783 C C . TYR A 1 97 ? -3.539 -4.160 -13.467 1.00 98.06 97 TYR A C 1
ATOM 785 O O . TYR A 1 97 ? -4.032 -4.185 -12.338 1.00 98.06 97 TYR A O 1
ATOM 793 N N . ARG A 1 98 ? -4.247 -3.729 -14.524 1.00 98.06 98 ARG A N 1
ATOM 794 C CA . ARG A 1 98 ? -5.647 -3.280 -14.414 1.00 98.06 98 ARG A CA 1
ATOM 795 C C . ARG A 1 98 ? -6.579 -4.404 -13.983 1.00 98.06 98 ARG A C 1
ATOM 797 O O . ARG A 1 98 ? -7.490 -4.144 -13.202 1.00 98.06 98 ARG A O 1
ATOM 804 N N . TYR A 1 99 ? -6.373 -5.617 -14.488 1.00 98.19 99 TYR A N 1
ATOM 805 C CA . TYR A 1 99 ? -7.178 -6.777 -14.124 1.00 98.19 99 TYR A CA 1
ATOM 806 C C . TYR A 1 99 ? -7.011 -7.123 -12.639 1.00 98.19 99 TYR A C 1
ATOM 808 O O . TYR A 1 99 ? -7.998 -7.108 -11.904 1.00 98.19 99 TYR A O 1
ATOM 816 N N . LEU A 1 100 ? -5.770 -7.306 -12.177 1.00 97.25 100 LEU A N 1
ATOM 817 C CA . LEU A 1 100 ? -5.445 -7.585 -10.776 1.00 97.25 100 LEU A CA 1
ATOM 818 C C . LEU A 1 100 ? -6.050 -6.531 -9.844 1.00 97.25 100 LEU A C 1
ATOM 820 O O . LEU A 1 100 ? -6.798 -6.854 -8.925 1.00 97.25 100 LEU A O 1
ATOM 824 N N . ARG A 1 101 ? -5.808 -5.248 -10.127 1.00 96.00 101 ARG A N 1
ATOM 825 C CA . ARG A 1 101 ? -6.287 -4.161 -9.271 1.00 96.00 101 ARG A CA 1
ATOM 826 C C . ARG A 1 101 ? -7.808 -3.994 -9.300 1.00 96.00 101 ARG A C 1
ATOM 828 O O . ARG A 1 101 ? -8.441 -3.855 -8.258 1.00 96.00 101 ARG A O 1
ATOM 835 N N . ASN A 1 102 ? -8.413 -3.923 -10.486 1.00 95.94 102 ASN A N 1
ATOM 836 C CA . ASN A 1 102 ? -9.805 -3.482 -10.610 1.00 95.94 102 ASN A CA 1
ATOM 837 C C . ASN A 1 102 ? -10.803 -4.643 -10.545 1.00 95.94 102 ASN A C 1
ATOM 839 O O . ASN A 1 102 ? -11.905 -4.441 -10.026 1.00 95.94 102 ASN A O 1
ATOM 843 N N . LYS A 1 103 ? -10.438 -5.818 -11.078 1.00 97.19 103 LYS A N 1
ATOM 844 C CA . LYS A 1 103 ? -11.288 -7.017 -11.099 1.00 97.19 103 LYS A CA 1
ATOM 845 C C . LYS A 1 103 ? -11.013 -7.909 -9.893 1.00 97.19 103 LYS A C 1
ATOM 847 O O . LYS A 1 103 ? -11.948 -8.155 -9.144 1.00 97.19 103 LYS A O 1
ATOM 852 N N . LEU A 1 104 ? -9.755 -8.287 -9.649 1.00 96.62 104 LEU A N 1
ATOM 853 C CA . LEU A 1 104 ? -9.394 -9.148 -8.507 1.00 96.62 104 LEU A CA 1
ATOM 854 C C . LEU A 1 104 ? -9.211 -8.393 -7.182 1.00 96.62 104 LEU A C 1
ATOM 856 O O . LEU A 1 104 ? -8.953 -9.013 -6.159 1.00 96.62 104 LEU A O 1
ATOM 860 N N . LYS A 1 105 ? -9.343 -7.059 -7.190 1.00 94.50 105 LYS A N 1
ATOM 861 C CA . LYS A 1 105 ? -9.229 -6.193 -6.001 1.00 94.50 105 LYS A CA 1
ATOM 862 C C . LYS A 1 105 ? -7.902 -6.335 -5.250 1.00 94.50 105 LYS A C 1
ATOM 864 O O . LYS A 1 105 ? -7.839 -6.056 -4.056 1.00 94.50 105 LYS A O 1
ATOM 869 N N . TYR A 1 106 ? -6.831 -6.694 -5.958 1.00 95.56 106 TYR A N 1
ATOM 870 C CA . TYR A 1 106 ? -5.491 -6.736 -5.380 1.00 95.56 106 TYR A CA 1
ATOM 871 C C . TYR A 1 106 ? -5.099 -5.341 -4.854 1.00 95.56 106 TYR A C 1
ATOM 873 O O . TYR A 1 106 ? -5.357 -4.348 -5.553 1.00 95.56 106 TYR A O 1
ATOM 881 N N . PRO A 1 107 ? -4.482 -5.232 -3.658 1.00 95.06 107 PRO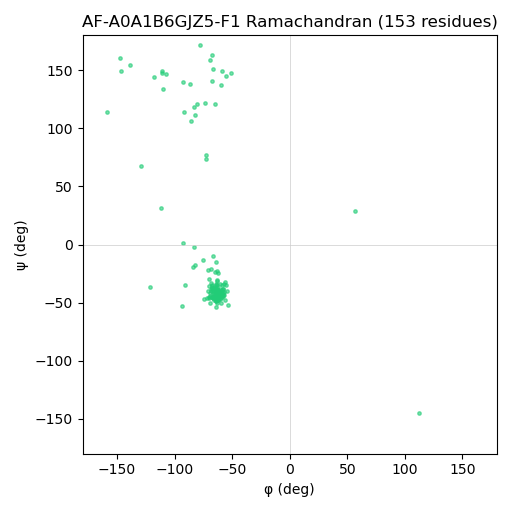 A N 1
ATOM 882 C CA . PRO A 1 107 ? -4.155 -3.956 -3.019 1.00 95.06 107 PRO A CA 1
ATOM 883 C C . PRO A 1 107 ? -2.986 -3.263 -3.736 1.00 95.06 107 PRO A C 1
ATOM 885 O O . PRO A 1 107 ? -1.863 -3.236 -3.259 1.00 95.06 107 PRO A O 1
ATOM 888 N N . LEU A 1 108 ? -3.234 -2.711 -4.921 1.00 95.81 108 LEU A N 1
ATOM 889 C CA . LEU A 1 108 ? -2.217 -2.068 -5.751 1.00 95.81 108 LEU A CA 1
ATOM 890 C C . LEU A 1 108 ? -2.429 -0.547 -5.825 1.00 95.81 108 LEU A C 1
ATOM 892 O O . LEU A 1 108 ? -3.583 -0.082 -5.862 1.00 95.81 108 LEU A O 1
ATOM 896 N N . PRO A 1 109 ? -1.344 0.247 -5.937 1.00 95.88 109 PRO A N 1
ATOM 897 C CA . PRO A 1 109 ? -1.434 1.687 -6.137 1.00 95.88 109 PRO A CA 1
ATOM 898 C C . PRO A 1 109 ? -2.366 2.068 -7.294 1.00 95.88 109 PRO A C 1
ATOM 900 O O . PRO A 1 109 ? -2.501 1.366 -8.303 1.00 95.88 109 PRO A O 1
ATOM 903 N N . ALA A 1 110 ? -3.036 3.213 -7.173 1.00 94.50 110 ALA A N 1
ATOM 904 C CA . ALA A 1 110 ? -3.847 3.729 -8.268 1.00 94.50 110 ALA A CA 1
ATOM 905 C C . ALA A 1 110 ? -2.966 4.127 -9.462 1.00 94.50 110 ALA A C 1
ATOM 907 O O . ALA A 1 110 ? -1.835 4.579 -9.294 1.00 94.50 110 ALA A O 1
ATOM 908 N N . LEU A 1 111 ? -3.511 4.037 -10.680 1.00 95.81 111 LEU A N 1
ATOM 909 C CA . LEU A 1 111 ? -2.792 4.467 -11.886 1.00 95.81 111 LEU A CA 1
ATOM 910 C C . LEU A 1 111 ? -2.392 5.948 -11.825 1.00 95.81 111 LEU A C 1
ATOM 912 O O . LEU A 1 111 ? -1.325 6.309 -12.308 1.00 95.81 111 LEU A O 1
ATOM 916 N N . SER A 1 112 ? -3.219 6.798 -11.209 1.00 95.25 112 SER A N 1
ATOM 917 C CA . SER A 1 112 ? -2.8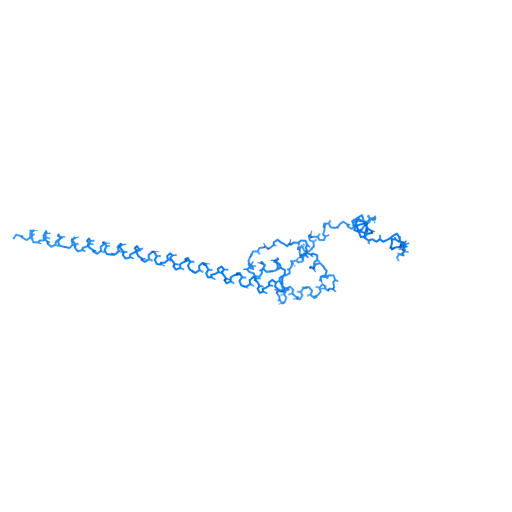92 8.207 -10.962 1.00 95.25 112 SER A CA 1
ATOM 918 C C . SER A 1 112 ? -1.696 8.369 -10.023 1.00 95.25 112 SER A C 1
ATOM 920 O O . SER A 1 112 ? -0.854 9.230 -10.260 1.00 95.25 112 SER A O 1
ATOM 922 N N . SER A 1 113 ? -1.575 7.516 -9.001 1.00 94.56 113 SER A N 1
ATOM 923 C CA . SER A 1 113 ? -0.409 7.485 -8.115 1.00 94.56 113 SER A CA 1
ATOM 924 C C . SER A 1 113 ? 0.850 7.106 -8.888 1.00 94.56 113 SER A C 1
ATOM 926 O O . SER A 1 113 ? 1.839 7.823 -8.792 1.00 94.56 113 SER A O 1
ATOM 928 N N . LEU A 1 114 ? 0.799 6.047 -9.705 1.00 95.69 114 LEU A N 1
ATOM 929 C CA . LEU A 1 114 ? 1.945 5.637 -10.523 1.00 95.69 114 LEU A CA 1
ATOM 930 C C . LEU A 1 114 ? 2.363 6.726 -11.515 1.00 95.69 114 LEU A C 1
ATOM 932 O O . LEU A 1 114 ? 3.546 7.012 -11.639 1.00 95.69 114 LEU A O 1
ATOM 936 N N . ARG A 1 115 ? 1.401 7.387 -12.172 1.00 94.69 115 ARG A N 1
ATOM 937 C CA . ARG A 1 115 ? 1.672 8.516 -13.078 1.00 94.69 115 ARG A CA 1
ATOM 938 C C . ARG A 1 115 ? 2.341 9.685 -12.359 1.00 94.69 115 ARG A C 1
ATOM 940 O O . ARG A 1 115 ? 3.320 10.207 -12.867 1.00 94.69 115 ARG A O 1
ATOM 947 N N . LYS A 1 116 ? 1.851 10.058 -11.171 1.00 94.38 116 LYS A N 1
ATOM 948 C CA . LYS A 1 116 ? 2.446 11.124 -10.347 1.00 94.38 116 LYS A CA 1
ATOM 949 C C . LYS A 1 116 ? 3.869 10.789 -9.889 1.00 94.38 116 LYS A C 1
ATOM 951 O O . LYS A 1 116 ? 4.670 11.687 -9.662 1.00 94.38 116 LYS A O 1
ATOM 956 N N . TRP A 1 117 ? 4.168 9.510 -9.686 1.00 93.75 117 TRP A N 1
ATOM 957 C CA . TRP A 1 117 ? 5.524 9.065 -9.384 1.00 93.75 117 TRP A CA 1
ATOM 958 C C . TRP A 1 117 ? 6.413 9.093 -10.624 1.00 93.75 117 TRP A C 1
ATOM 960 O O . TRP A 1 117 ? 7.492 9.671 -10.566 1.00 93.75 117 TRP A O 1
ATOM 970 N N . GLY A 1 118 ? 5.930 8.558 -11.746 1.00 91.12 118 GLY A N 1
ATOM 971 C CA . GLY A 1 118 ? 6.646 8.577 -13.020 1.00 91.12 118 GLY A CA 1
ATOM 972 C C . GLY A 1 118 ? 6.926 9.988 -13.534 1.00 91.12 118 GLY A C 1
ATOM 973 O O . GLY A 1 118 ? 7.995 10.226 -14.070 1.00 91.12 118 GLY A O 1
ATOM 974 N N . SER A 1 119 ? 6.036 10.956 -13.293 1.00 91.75 119 SER A N 1
ATOM 975 C CA . SER A 1 119 ? 6.240 12.350 -13.712 1.00 91.75 119 SER A CA 1
ATOM 976 C C . SER A 1 119 ? 7.384 13.066 -12.989 1.00 91.75 119 SER A C 1
ATOM 978 O O . SER A 1 119 ? 7.701 14.195 -13.340 1.00 91.75 119 SER A O 1
ATOM 980 N N . LYS A 1 120 ? 7.956 12.469 -11.936 1.00 90.69 120 LYS A N 1
ATOM 981 C CA . LYS A 1 120 ? 9.161 12.993 -11.275 1.00 90.69 120 LYS A CA 1
ATOM 982 C C . LYS A 1 120 ? 10.444 12.581 -11.998 1.00 90.69 120 LYS A C 1
ATOM 984 O O . LYS A 1 120 ? 11.495 13.154 -11.727 1.00 90.69 120 LYS A O 1
ATOM 989 N N . PHE A 1 121 ? 10.361 11.560 -12.846 1.00 88.81 121 PHE A N 1
ATOM 990 C CA . PHE A 1 121 ? 11.476 11.097 -13.647 1.00 88.81 121 PHE A CA 1
ATOM 991 C C . PHE A 1 121 ? 11.567 11.978 -14.895 1.00 88.81 121 PHE A C 1
ATOM 993 O O . PHE A 1 121 ? 10.612 12.070 -15.667 1.00 88.81 121 PHE A O 1
ATOM 1000 N N . ASP A 1 122 ? 12.687 12.678 -15.039 1.00 89.44 122 ASP A N 1
ATOM 1001 C CA . ASP A 1 122 ? 12.905 13.624 -16.128 1.00 89.44 122 ASP A CA 1
ATOM 1002 C C . ASP A 1 122 ? 13.358 12.874 -17.387 1.00 89.44 122 ASP A C 1
ATOM 1004 O O . ASP A 1 122 ? 14.460 12.324 -17.430 1.00 89.44 122 ASP A O 1
ATOM 1008 N N . CYS A 1 123 ? 12.482 12.856 -18.393 1.00 89.44 123 CYS A N 1
ATOM 1009 C CA . CYS A 1 123 ? 12.743 12.333 -19.736 1.00 89.44 123 CYS A CA 1
ATOM 1010 C C . CYS A 1 123 ? 12.775 13.457 -20.784 1.00 89.44 123 CYS A C 1
ATOM 1012 O O . CYS A 1 123 ? 12.328 13.254 -21.915 1.00 89.44 123 CYS A O 1
ATOM 1014 N N . SER A 1 124 ? 13.205 14.664 -20.411 1.00 91.56 124 SER A N 1
ATOM 1015 C CA . SER A 1 124 ? 13.381 15.750 -21.375 1.00 91.56 124 SER A CA 1
ATOM 1016 C C . SER A 1 124 ? 14.378 15.365 -22.487 1.00 91.56 124 SER A C 1
ATOM 1018 O O . SER A 1 124 ? 15.285 14.560 -22.252 1.00 91.56 124 SER A O 1
ATOM 1020 N N . PRO A 1 125 ? 14.210 15.900 -23.714 1.00 94.06 125 PRO A N 1
ATOM 1021 C CA . PRO A 1 125 ? 15.139 15.642 -24.810 1.00 94.06 125 PRO A CA 1
ATOM 1022 C C . PRO A 1 125 ? 16.586 15.999 -24.448 1.00 94.06 125 PRO A C 1
ATOM 1024 O O . PRO A 1 125 ? 16.840 16.989 -23.762 1.00 94.06 125 PRO A O 1
ATOM 1027 N N . GLY A 1 126 ? 17.535 15.216 -24.961 1.00 92.69 126 GLY A N 1
ATOM 1028 C CA . GLY A 1 126 ? 18.963 15.367 -24.688 1.00 92.69 126 GLY A CA 1
ATOM 1029 C C . GLY A 1 126 ? 19.518 14.201 -23.872 1.00 92.69 126 GLY A C 1
ATOM 1030 O O . GLY A 1 126 ? 19.114 13.053 -24.047 1.00 92.69 126 GLY A O 1
ATOM 1031 N N . ILE A 1 127 ? 20.480 14.488 -22.992 1.00 92.06 127 ILE A N 1
ATOM 1032 C CA . ILE A 1 127 ? 21.147 13.463 -22.182 1.00 92.06 127 ILE A CA 1
ATOM 1033 C C . ILE A 1 127 ? 20.276 13.101 -20.976 1.00 92.06 127 ILE A C 1
ATOM 1035 O O . ILE A 1 127 ? 20.015 13.939 -20.111 1.00 92.06 127 ILE A O 1
ATOM 1039 N N . LEU A 1 128 ? 19.907 11.824 -20.865 1.00 94.19 128 LEU A N 1
ATOM 1040 C CA . LEU A 1 128 ? 19.131 11.282 -19.747 1.00 94.19 128 LEU A CA 1
ATOM 1041 C C . LEU A 1 128 ? 19.982 11.170 -18.466 1.00 94.19 128 LEU A C 1
ATOM 1043 O O . LEU A 1 128 ? 20.417 10.088 -18.069 1.00 94.19 128 LEU A O 1
ATOM 1047 N N . LYS A 1 129 ? 20.214 12.301 -17.789 1.00 93.88 129 LYS A N 1
ATOM 1048 C CA . LYS A 1 129 ? 21.085 12.405 -16.599 1.00 93.88 129 LYS A CA 1
ATOM 1049 C C . LYS A 1 129 ? 20.716 11.427 -15.483 1.00 93.88 129 LYS A C 1
ATOM 1051 O O . LYS A 1 129 ? 21.601 10.850 -14.860 1.00 93.88 129 LYS A O 1
ATOM 1056 N N . GLN A 1 130 ? 19.418 11.225 -15.236 1.00 91.44 130 GLN A N 1
ATOM 1057 C CA . GLN A 1 130 ? 18.955 10.306 -14.190 1.00 91.44 130 GLN A CA 1
ATOM 1058 C C . GLN A 1 130 ? 19.347 8.851 -14.494 1.00 91.44 130 GLN A C 1
ATOM 1060 O O . GLN A 1 130 ? 19.690 8.111 -13.577 1.00 91.44 130 GLN A O 1
ATOM 1065 N N . VAL A 1 131 ? 19.355 8.455 -15.772 1.00 92.94 131 VAL A N 1
ATOM 1066 C CA . VAL A 1 131 ? 19.794 7.118 -16.200 1.00 92.94 131 VAL A CA 1
ATOM 1067 C C . VAL A 1 131 ? 21.304 6.973 -16.034 1.00 92.94 131 VAL A C 1
ATOM 1069 O O . VAL A 1 131 ? 21.753 5.980 -15.469 1.00 92.94 131 VAL A O 1
ATOM 1072 N N . LEU A 1 132 ? 22.084 7.975 -16.454 1.00 93.31 132 LEU A N 1
ATOM 1073 C CA . LEU A 1 132 ? 23.542 7.959 -16.284 1.00 93.31 132 LEU A CA 1
ATOM 1074 C C . LEU A 1 132 ? 23.954 7.871 -14.811 1.00 93.31 132 LEU A C 1
ATOM 1076 O O . LEU A 1 132 ? 24.856 7.110 -14.489 1.00 93.31 132 LEU A O 1
ATOM 1080 N N . LEU A 1 133 ? 23.261 8.573 -13.909 1.00 94.00 133 LEU A N 1
ATOM 1081 C CA . LEU A 1 133 ? 23.508 8.487 -12.466 1.00 94.00 133 LEU A CA 1
ATOM 1082 C C . LEU A 1 133 ? 23.252 7.072 -11.913 1.00 94.00 133 LEU A C 1
ATOM 1084 O O . LEU A 1 133 ? 24.005 6.573 -11.072 1.00 94.00 133 LEU A O 1
ATOM 1088 N N . ILE A 1 134 ? 22.189 6.411 -12.385 1.00 92.62 134 ILE A N 1
ATOM 1089 C CA . ILE A 1 134 ? 21.904 5.018 -12.019 1.00 92.62 134 ILE A CA 1
ATOM 1090 C C . ILE A 1 134 ? 23.028 4.113 -12.536 1.00 92.62 134 ILE A C 1
ATOM 1092 O O . ILE A 1 134 ? 23.577 3.334 -11.759 1.00 92.62 134 ILE A O 1
ATOM 1096 N N . LEU A 1 135 ? 23.415 4.250 -13.809 1.00 94.44 135 LEU A N 1
ATOM 1097 C CA . LEU A 1 135 ? 24.502 3.474 -14.414 1.00 94.44 135 LEU A CA 1
ATOM 1098 C C . LEU A 1 135 ? 25.842 3.692 -13.703 1.00 94.44 135 LEU A C 1
ATOM 1100 O O . LEU A 1 135 ? 26.538 2.722 -13.426 1.00 94.44 135 LEU A O 1
ATOM 1104 N N . GLU A 1 136 ? 26.179 4.929 -13.335 1.00 95.12 136 GLU A N 1
ATOM 1105 C CA . GLU A 1 136 ? 27.373 5.247 -12.546 1.00 95.12 136 GLU A CA 1
ATOM 1106 C C . GLU A 1 136 ? 27.356 4.489 -11.214 1.00 95.12 136 GLU A C 1
ATOM 1108 O O . GLU A 1 136 ? 28.352 3.882 -10.822 1.00 95.12 136 GLU A O 1
ATOM 1113 N N . THR A 1 137 ? 26.206 4.462 -10.539 1.00 95.75 137 THR A N 1
ATOM 1114 C CA . THR A 1 137 ? 26.045 3.738 -9.273 1.00 95.75 137 THR A CA 1
ATOM 1115 C C . THR A 1 137 ? 26.245 2.233 -9.452 1.00 95.75 137 THR A C 1
ATOM 1117 O O . THR A 1 137 ? 26.961 1.627 -8.659 1.00 95.75 137 THR A O 1
ATOM 1120 N N . TYR A 1 138 ? 25.683 1.643 -10.512 1.00 93.81 138 TYR A N 1
ATOM 1121 C CA . TYR A 1 138 ? 25.901 0.233 -10.857 1.00 93.81 138 TYR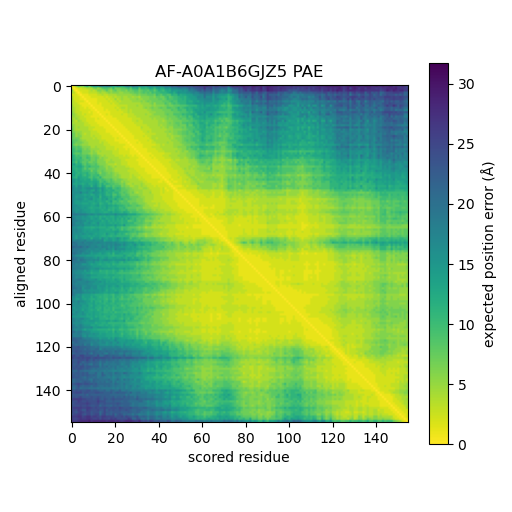 A CA 1
ATOM 1122 C C . TYR A 1 138 ? 27.355 -0.059 -11.244 1.00 93.81 138 TYR A C 1
ATOM 1124 O O . TYR A 1 138 ? 27.905 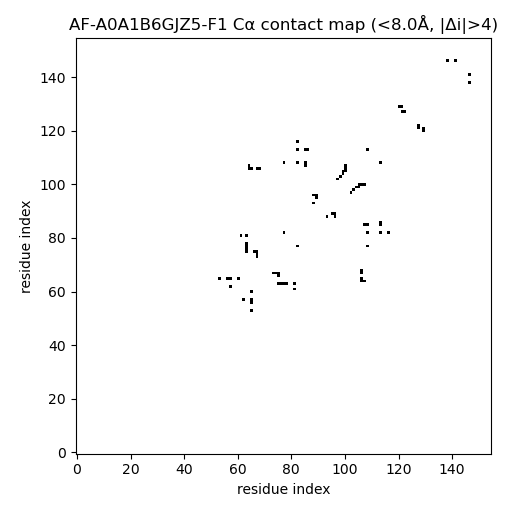-1.079 -10.842 1.00 93.81 138 TYR A O 1
ATOM 1132 N N . SER A 1 139 ? 28.021 0.856 -11.950 1.00 94.94 139 SER A N 1
ATOM 1133 C CA . SER A 1 139 ? 29.410 0.666 -12.379 1.00 94.94 139 SER A CA 1
ATOM 1134 C C . SER A 1 139 ? 30.385 0.530 -11.203 1.00 94.94 139 SER A C 1
ATOM 1136 O O . SER A 1 139 ? 31.428 -0.101 -11.342 1.00 94.94 139 SER A O 1
ATOM 1138 N N . LYS A 1 140 ? 30.046 1.062 -10.017 1.00 95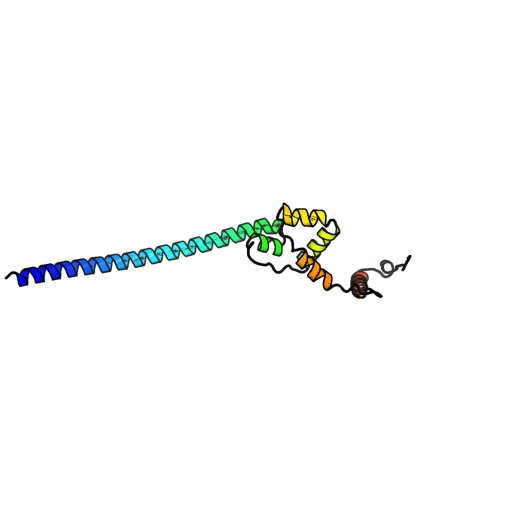.69 140 LYS A N 1
ATOM 1139 C CA . LYS A 1 140 ? 30.870 0.939 -8.800 1.00 95.69 140 LYS A CA 1
ATOM 1140 C C . LYS A 1 140 ? 31.001 -0.502 -8.307 1.00 95.69 140 LYS A C 1
ATOM 1142 O O . LYS A 1 140 ? 31.966 -0.802 -7.613 1.00 95.69 140 LYS A O 1
ATOM 1147 N N . THR A 1 141 ? 30.056 -1.380 -8.647 1.00 96.12 141 THR A N 1
ATOM 1148 C CA . THR A 1 141 ? 30.114 -2.810 -8.299 1.00 96.12 141 THR A CA 1
ATOM 1149 C C . THR A 1 141 ? 30.752 -3.665 -9.395 1.00 96.12 141 THR A C 1
ATOM 1151 O O . THR A 1 141 ? 30.812 -4.880 -9.241 1.00 96.12 141 THR A O 1
ATOM 1154 N N . MET A 1 142 ? 31.196 -3.053 -10.496 1.00 95.19 142 MET A N 1
ATOM 1155 C CA . MET A 1 142 ? 31.734 -3.724 -11.681 1.00 95.19 142 MET A CA 1
ATOM 1156 C C . MET A 1 142 ? 33.255 -3.533 -11.758 1.00 95.19 142 MET A C 1
ATOM 1158 O O . MET A 1 142 ? 33.792 -2.492 -11.371 1.00 95.19 142 MET A O 1
ATOM 1162 N N . SER A 1 143 ? 33.956 -4.533 -12.279 1.00 96.44 143 SER A N 1
ATOM 1163 C CA . SER A 1 143 ? 35.376 -4.453 -12.634 1.00 96.44 143 SER A CA 1
ATOM 1164 C C . SER A 1 143 ? 35.616 -3.510 -13.820 1.00 96.44 143 SER A C 1
ATOM 1166 O O . SER A 1 143 ? 34.700 -3.198 -14.579 1.00 96.44 143 SER A O 1
ATOM 1168 N N . GLU A 1 144 ? 36.865 -3.079 -14.027 1.00 94.75 144 GLU A N 1
ATOM 1169 C CA . GLU A 1 144 ? 37.226 -2.231 -15.178 1.00 94.75 144 GLU A CA 1
ATOM 1170 C C . GLU A 1 144 ? 36.868 -2.876 -16.522 1.00 94.75 144 GLU A C 1
ATOM 1172 O O . GLU A 1 144 ? 36.442 -2.189 -17.446 1.00 94.75 144 GLU A O 1
ATOM 1177 N N . PHE A 1 145 ? 36.971 -4.204 -16.615 1.00 95.00 145 PHE A N 1
ATOM 1178 C CA . PHE A 1 145 ? 36.591 -4.933 -17.820 1.00 95.00 145 PHE A CA 1
ATOM 1179 C C . PHE A 1 145 ? 35.073 -4.920 -18.052 1.00 95.00 145 PHE A C 1
ATOM 1181 O O . PHE A 1 145 ? 34.623 -4.693 -19.170 1.00 95.00 145 PHE A O 1
ATOM 1188 N N . GLU A 1 146 ? 34.271 -5.102 -17.001 1.00 94.94 146 GLU A N 1
ATOM 1189 C CA . GLU A 1 146 ? 32.804 -5.081 -17.091 1.00 94.94 146 GLU A CA 1
ATOM 1190 C C . GLU A 1 146 ? 32.242 -3.683 -17.403 1.00 94.94 146 GLU A C 1
ATOM 1192 O O . GLU A 1 146 ? 31.124 -3.568 -17.903 1.00 94.94 146 GLU A O 1
ATOM 1197 N N . LYS A 1 147 ? 33.007 -2.616 -17.139 1.00 94.50 147 LYS A N 1
ATOM 1198 C CA . LYS A 1 147 ? 32.632 -1.233 -17.481 1.00 94.50 147 LYS A CA 1
ATOM 1199 C C . LYS A 1 147 ? 32.784 -0.905 -18.969 1.00 94.50 147 LYS A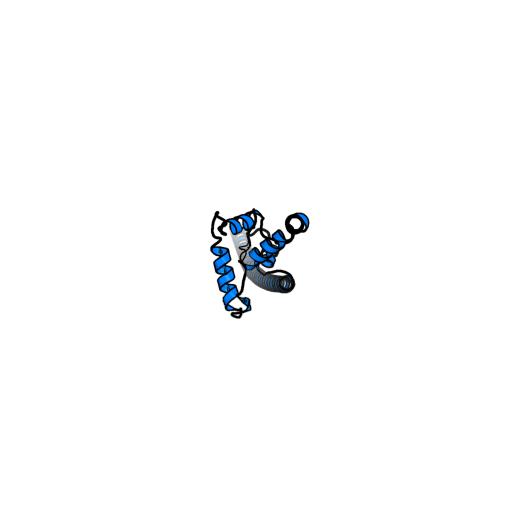 C 1
ATOM 1201 O O . LYS A 1 147 ? 32.285 0.135 -19.402 1.00 94.50 147 LYS A O 1
ATOM 1206 N N . LEU A 1 148 ? 33.473 -1.740 -19.750 1.00 94.88 148 LEU A N 1
ATOM 1207 C CA . LEU A 1 148 ? 33.635 -1.521 -21.186 1.00 94.88 148 LEU A CA 1
ATOM 1208 C C . LEU A 1 148 ? 32.273 -1.623 -21.887 1.00 94.88 148 LEU A C 1
ATOM 1210 O O . LEU A 1 148 ? 31.608 -2.655 -21.839 1.00 94.88 148 LEU A O 1
ATOM 1214 N N . ALA A 1 149 ? 31.865 -0.549 -22.563 1.00 93.06 149 ALA A N 1
ATOM 1215 C CA . ALA A 1 149 ? 30.590 -0.468 -23.268 1.00 93.06 149 ALA A CA 1
ATOM 1216 C C . ALA A 1 149 ? 30.749 0.239 -24.620 1.00 93.06 149 ALA A C 1
ATOM 1218 O O . ALA A 1 149 ? 31.641 1.065 -24.809 1.00 93.06 149 ALA A O 1
ATOM 1219 N N . CYS A 1 150 ? 29.857 -0.073 -25.560 1.00 95.38 150 CYS A N 1
ATOM 1220 C CA . CYS A 1 150 ? 29.760 0.597 -26.853 1.00 95.38 150 CYS A CA 1
ATOM 1221 C C . CYS A 1 150 ? 28.479 1.438 -26.891 1.00 95.38 150 CYS A C 1
ATOM 1223 O O . CYS A 1 150 ? 27.410 0.956 -26.514 1.00 95.38 150 CYS A O 1
ATOM 1225 N N . LEU A 1 151 ? 28.583 2.686 -27.351 1.00 94.06 151 LEU A N 1
ATOM 1226 C CA . LEU A 1 151 ? 27.424 3.527 -27.633 1.00 94.06 151 LEU A CA 1
ATOM 1227 C C . LEU A 1 151 ? 27.039 3.348 -29.102 1.00 94.06 151 LEU A C 1
ATOM 1229 O O . LEU A 1 151 ? 27.793 3.735 -29.991 1.00 94.06 151 LEU A O 1
ATOM 1233 N N . THR A 1 152 ? 25.867 2.769 -29.341 1.00 94.56 152 THR A N 1
ATOM 1234 C CA . THR A 1 152 ? 25.295 2.579 -30.680 1.00 94.56 152 THR A CA 1
ATOM 1235 C C . THR A 1 152 ? 23.988 3.354 -30.788 1.00 94.56 152 THR A C 1
ATOM 1237 O O . THR A 1 152 ? 23.261 3.487 -29.802 1.00 94.56 152 THR A O 1
ATOM 1240 N N . PHE A 1 153 ? 23.714 3.911 -31.965 1.00 93.81 153 PHE A N 1
ATOM 1241 C CA . PHE A 1 153 ? 22.505 4.679 -32.250 1.00 93.81 153 PHE A CA 1
ATOM 1242 C C . PHE A 1 153 ? 22.080 4.473 -33.711 1.00 93.81 153 PHE A C 1
ATOM 1244 O O . PHE A 1 153 ? 22.930 4.232 -34.567 1.00 93.81 153 PHE A O 1
ATOM 1251 N N . ASP A 1 154 ? 20.773 4.549 -33.950 1.00 94.06 154 ASP A N 1
ATOM 1252 C CA . ASP A 1 154 ? 20.086 4.473 -35.247 1.00 94.06 154 ASP A CA 1
ATOM 1253 C C . ASP A 1 154 ? 18.836 5.373 -35.164 1.00 94.06 154 ASP A C 1
ATOM 1255 O O . ASP A 1 154 ? 18.419 5.715 -34.047 1.00 94.06 154 ASP A O 1
ATOM 1259 N N . GLU A 1 155 ? 18.273 5.785 -36.300 1.00 83.88 155 GLU A N 1
ATOM 1260 C CA . GLU A 1 155 ? 17.129 6.722 -36.373 1.00 83.88 155 GLU A CA 1
ATOM 1261 C C . GLU A 1 155 ? 15.766 6.037 -36.555 1.00 83.88 155 GLU A C 1
ATOM 1263 O O . GLU A 1 155 ? 15.635 5.130 -37.407 1.00 83.88 155 GLU A O 1
#

Secondary structure (DSSP, 8-state):
-HHHHHHHHHHHHHHHHHHHHHHHHHHHHHHHHHHHHHHHHHHHHHHHHHHHHHHHHTTTS-HHHHHHHH-TTSPP---HHHHHHHHHHHHH-HHHHHIIIIIS------HHHHHHHHTTS---SS--HHHHHHHHHHHTTS-TTTT--------